Protein AF-A0A835D3B9-F1 (afdb_monomer_lite)

Sequence (111 aa):
MASAVGPKRAWSRAMLFKLRRGAKHRALARKIRAGAKRKREVSNKEGFELKRANDLRRTVPGGEAMDFCSLLEETAHYIKCLTNQVYSFNPQVTDEMERLLLESSSKGMEN

Foldseek 3Di:
DDDDPDVVNVVVVVVVVVVVVVVVVVVVVVVVVVVVVVVVVVVVVVVVVVVVLVVLLVVQVNSVPDDSVVSVVSVVVVVVVVLVVCCVVPVPVVVVVVVVVVVVVVVVPPD

pLDDT: mean 79.59, std 14.31, range [42.03, 97.62]

Radius of gyration: 31.77 Å; chains: 1; bounding box: 72×28×81 Å

Secondary structure (DSSP, 8-state):
------HHHHHHHHHHHHHHHHHHHHHHHHHHHHHHHHHHHHHHHHHHHHHHHHHHHHHSTTGGG--HHHHHHHHHHHHHHHHHHHHHH-HHHHHHHHHHHHHHHHGGG--

Organism: Tetracentron sinense (NCBI:txid13715)

InterPro domains:
  IPR044660 Transcription factor IBH1-like [PTHR33124] (1-87)

Structure (mmCIF, N/CA/C/O backbone):
data_AF-A0A835D3B9-F1
#
_entry.id   AF-A0A835D3B9-F1
#
loop_
_atom_site.group_PDB
_atom_site.id
_atom_site.type_symbol
_atom_site.label_atom_id
_atom_site.label_alt_id
_atom_site.label_comp_id
_atom_site.label_asym_id
_atom_site.label_entity_id
_atom_site.label_seq_id
_atom_site.pdbx_PDB_ins_code
_atom_site.Cartn_x
_atom_site.Cartn_y
_atom_site.Cartn_z
_atom_site.occupancy
_atom_site.B_iso_or_equiv
_atom_site.auth_seq_id
_atom_site.auth_comp_id
_atom_site.auth_asym_id
_atom_site.auth_atom_id
_atom_site.pdbx_PDB_model_num
ATOM 1 N N . MET A 1 1 ? 45.543 17.806 -49.441 1.00 42.03 1 MET A N 1
ATOM 2 C CA . MET A 1 1 ? 46.271 17.846 -48.151 1.00 42.03 1 MET A CA 1
ATOM 3 C C . MET A 1 1 ? 46.216 16.461 -47.518 1.00 42.03 1 MET A C 1
ATOM 5 O O . MET A 1 1 ? 45.256 16.136 -46.835 1.00 42.03 1 MET A O 1
ATOM 9 N N . ALA A 1 2 ? 47.184 15.603 -47.838 1.00 55.97 2 ALA A N 1
ATOM 10 C CA . ALA A 1 2 ? 47.211 14.214 -47.387 1.00 55.97 2 ALA A CA 1
ATOM 11 C C . ALA A 1 2 ? 48.664 13.722 -47.356 1.00 55.97 2 ALA A C 1
ATOM 13 O O . ALA A 1 2 ? 4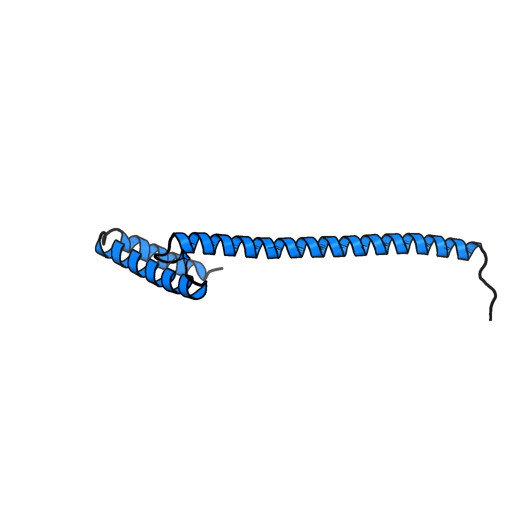9.195 13.318 -48.379 1.00 55.97 2 ALA A O 1
ATOM 14 N N . SER A 1 3 ? 49.319 13.809 -46.199 1.00 58.53 3 SER A N 1
ATOM 15 C CA . SER A 1 3 ? 50.506 13.013 -45.855 1.00 58.53 3 SER A CA 1
ATOM 16 C C . SER A 1 3 ? 50.873 13.288 -44.397 1.00 58.53 3 SER A C 1
ATOM 18 O O . SER A 1 3 ? 51.358 14.369 -44.086 1.00 58.53 3 SER A O 1
ATOM 20 N N . ALA A 1 4 ? 50.545 12.346 -43.503 1.00 49.62 4 ALA A N 1
ATOM 21 C CA . ALA A 1 4 ? 51.220 12.096 -42.216 1.00 49.62 4 ALA A CA 1
ATOM 22 C C . ALA A 1 4 ? 50.466 11.023 -41.396 1.00 49.62 4 ALA A C 1
ATOM 24 O O . ALA A 1 4 ? 50.166 11.210 -40.214 1.00 49.62 4 ALA A O 1
ATOM 25 N N . VAL A 1 5 ? 50.137 9.872 -41.993 1.00 53.19 5 VAL A N 1
ATOM 26 C CA . VAL A 1 5 ? 49.685 8.700 -41.222 1.00 53.19 5 VAL A CA 1
ATOM 27 C C . VAL A 1 5 ? 50.766 7.635 -41.306 1.00 53.19 5 VAL A C 1
ATOM 29 O O . VAL A 1 5 ? 50.636 6.635 -41.997 1.00 53.19 5 VAL A O 1
ATOM 32 N N . GLY A 1 6 ? 51.880 7.874 -40.613 1.00 58.97 6 GLY A N 1
ATOM 33 C CA . GLY A 1 6 ? 52.889 6.835 -40.439 1.00 58.97 6 GLY A CA 1
ATOM 34 C C . GLY A 1 6 ? 52.289 5.635 -39.683 1.00 58.97 6 GLY A C 1
ATOM 35 O O . GLY A 1 6 ? 51.506 5.846 -38.746 1.00 58.97 6 GLY A O 1
ATOM 36 N N . PRO A 1 7 ? 52.663 4.386 -40.019 1.00 60.75 7 PRO A N 1
ATOM 37 C CA . PRO A 1 7 ? 52.113 3.163 -39.413 1.00 60.75 7 PRO A CA 1
ATOM 38 C C . PRO A 1 7 ? 52.181 3.169 -37.876 1.00 60.75 7 PRO A C 1
ATOM 40 O O . PRO A 1 7 ? 51.262 2.709 -37.198 1.00 60.75 7 PRO A O 1
ATOM 43 N N . LYS A 1 8 ? 53.201 3.826 -37.313 1.00 62.81 8 LYS A N 1
ATOM 44 C CA . LYS A 1 8 ? 53.400 4.024 -35.868 1.00 62.81 8 LYS A CA 1
ATOM 45 C C . LYS A 1 8 ? 52.241 4.773 -35.180 1.00 62.81 8 LYS A C 1
ATOM 47 O O . LYS A 1 8 ? 51.897 4.463 -34.043 1.00 62.81 8 LYS A O 1
ATOM 52 N N . ARG A 1 9 ? 51.597 5.731 -35.867 1.00 67.06 9 ARG A N 1
ATOM 53 C CA . ARG A 1 9 ? 50.420 6.473 -35.361 1.00 67.06 9 ARG A CA 1
ATOM 54 C C . ARG A 1 9 ? 49.096 5.754 -35.642 1.00 67.06 9 ARG A C 1
ATOM 56 O O . ARG A 1 9 ? 48.130 5.953 -34.909 1.00 67.06 9 ARG A O 1
ATOM 63 N N . ALA A 1 10 ? 49.031 4.913 -36.673 1.00 76.56 10 ALA A N 1
ATOM 64 C CA . ALA A 1 10 ? 47.846 4.099 -36.950 1.00 76.56 10 ALA A CA 1
ATOM 65 C C . ALA A 1 10 ? 47.645 3.023 -35.868 1.00 76.56 10 ALA A C 1
ATOM 67 O O . ALA A 1 10 ? 46.539 2.854 -35.356 1.00 76.56 10 ALA A O 1
ATOM 68 N N . TRP A 1 11 ? 48.730 2.370 -35.446 1.00 77.31 11 TRP A N 1
ATOM 69 C CA . TRP A 1 11 ? 48.712 1.359 -34.385 1.00 77.31 11 TRP A CA 1
ATOM 70 C C . TRP A 1 11 ? 48.396 1.951 -33.010 1.00 77.31 11 TRP A C 1
ATOM 72 O O . TRP A 1 11 ? 47.577 1.395 -32.276 1.00 77.31 11 TRP A O 1
ATOM 82 N N . SER A 1 12 ? 48.962 3.118 -32.677 1.00 83.75 12 SER A N 1
ATOM 83 C CA . SER A 1 12 ? 48.638 3.805 -31.420 1.00 83.75 12 SER A CA 1
ATOM 84 C C . SER A 1 12 ? 47.162 4.207 -31.361 1.00 83.75 12 SER A C 1
ATOM 86 O O . SER A 1 12 ? 46.490 3.975 -30.355 1.00 83.75 12 SER A O 1
ATOM 88 N N . ARG A 1 13 ? 46.606 4.718 -32.468 1.00 81.56 13 ARG A N 1
ATOM 89 C CA . ARG A 1 13 ? 45.172 5.014 -32.574 1.00 81.56 13 ARG A CA 1
ATOM 90 C C . ARG A 1 13 ? 44.334 3.745 -32.461 1.00 81.56 13 ARG A C 1
ATOM 92 O O . ARG A 1 13 ? 43.363 3.755 -31.712 1.00 81.56 13 ARG A O 1
ATOM 99 N N . ALA A 1 14 ? 44.707 2.655 -33.131 1.00 84.00 14 ALA A N 1
ATOM 100 C CA . ALA A 1 14 ? 43.996 1.378 -33.044 1.00 84.00 14 ALA A CA 1
ATOM 101 C C . ALA A 1 14 ? 43.963 0.823 -31.608 1.00 84.00 14 ALA A C 1
ATOM 103 O O . ALA A 1 14 ? 42.912 0.379 -31.138 1.00 84.00 14 ALA A O 1
ATOM 104 N N . MET A 1 15 ? 45.075 0.919 -30.877 1.00 85.38 15 MET A N 1
ATOM 105 C CA . MET A 1 15 ? 45.153 0.506 -29.475 1.00 85.38 15 MET A CA 1
ATOM 106 C C . MET A 1 15 ? 44.267 1.377 -28.571 1.00 85.38 15 MET A C 1
ATOM 108 O O . MET A 1 15 ? 43.476 0.858 -27.780 1.00 85.38 15 MET A O 1
ATOM 112 N N . LEU A 1 16 ? 44.298 2.702 -28.752 1.00 86.50 16 LEU A N 1
ATOM 113 C CA . LEU A 1 16 ? 43.398 3.625 -28.050 1.00 86.50 16 LEU A CA 1
ATOM 114 C C . LEU A 1 16 ? 41.924 3.361 -28.386 1.00 86.50 16 LEU A C 1
ATOM 116 O O . LEU A 1 16 ? 41.067 3.431 -27.504 1.00 86.50 16 LEU A O 1
ATOM 120 N N . PHE A 1 17 ? 41.606 3.021 -29.636 1.00 83.31 17 PHE A N 1
ATOM 121 C CA . PHE A 1 17 ? 40.255 2.632 -30.035 1.00 83.31 17 PHE A CA 1
ATOM 122 C C . PHE A 1 17 ? 39.796 1.354 -29.326 1.00 83.31 17 PHE A C 1
ATOM 124 O O . PHE A 1 17 ? 38.655 1.318 -28.865 1.00 83.31 17 PHE A O 1
ATOM 131 N N . LYS A 1 18 ? 40.658 0.340 -29.168 1.00 87.69 18 LYS A N 1
ATOM 132 C CA . LYS A 1 18 ? 40.341 -0.878 -28.397 1.00 87.69 18 LYS A CA 1
ATOM 133 C C . LYS A 1 18 ? 40.055 -0.561 -26.925 1.00 87.69 18 LYS A C 1
ATOM 135 O O . LYS A 1 18 ? 39.022 -0.979 -26.402 1.00 87.69 18 LYS A O 1
ATOM 140 N N . LEU A 1 19 ? 40.898 0.253 -26.287 1.00 87.56 19 LEU A N 1
ATOM 141 C CA . LEU A 1 19 ? 40.704 0.681 -24.894 1.00 87.56 19 LEU A CA 1
ATOM 142 C C . LEU A 1 19 ? 39.405 1.482 -24.713 1.00 87.56 19 LEU A C 1
ATOM 144 O O . LEU A 1 19 ? 38.620 1.212 -23.800 1.00 87.56 19 LEU A O 1
ATOM 148 N N . ARG A 1 20 ? 39.125 2.421 -25.626 1.00 89.31 20 ARG A N 1
ATOM 149 C CA . ARG A 1 20 ? 37.887 3.216 -25.626 1.00 89.31 20 ARG A CA 1
ATOM 150 C C . ARG A 1 20 ? 36.648 2.348 -25.853 1.00 89.31 20 ARG A C 1
ATOM 152 O O . ARG A 1 20 ? 35.636 2.575 -25.195 1.00 89.31 20 ARG A O 1
ATOM 159 N N . ARG A 1 21 ? 36.708 1.343 -26.736 1.00 85.00 21 ARG A N 1
ATOM 16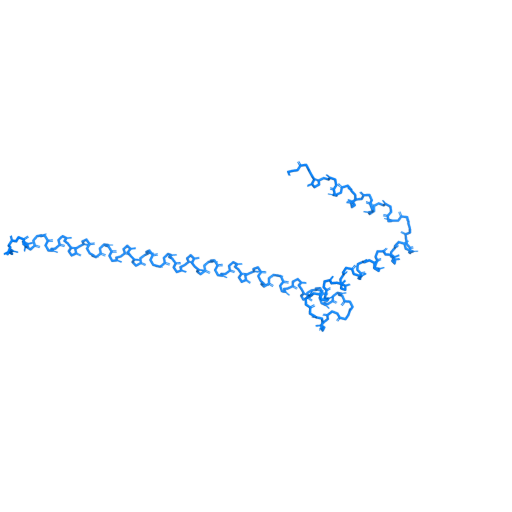0 C CA . ARG A 1 21 ? 35.606 0.385 -26.954 1.00 85.00 21 ARG A CA 1
ATOM 161 C C . ARG A 1 21 ? 35.319 -0.433 -25.693 1.00 85.00 21 ARG A C 1
ATOM 163 O O . ARG A 1 21 ? 34.163 -0.512 -25.286 1.00 85.00 21 ARG A O 1
ATOM 170 N N . GLY A 1 22 ? 36.353 -0.941 -25.019 1.00 86.12 22 GLY A N 1
ATOM 171 C CA . GLY A 1 22 ? 36.200 -1.658 -23.747 1.00 86.12 22 GLY A CA 1
ATOM 172 C C . GLY A 1 22 ? 35.610 -0.786 -22.632 1.00 86.12 22 GLY A C 1
ATOM 173 O O . GLY A 1 22 ? 34.707 -1.211 -21.912 1.00 86.12 22 GLY A O 1
ATOM 174 N N . ALA A 1 23 ? 36.054 0.469 -22.521 1.00 86.44 23 ALA A N 1
ATOM 175 C CA . ALA A 1 23 ? 35.503 1.422 -21.558 1.00 86.44 23 ALA A CA 1
ATOM 176 C C . ALA A 1 23 ? 34.023 1.747 -21.830 1.00 86.44 23 ALA A C 1
ATOM 178 O O . ALA A 1 23 ? 33.219 1.744 -20.897 1.00 86.44 23 ALA A O 1
ATOM 179 N N . LYS A 1 24 ? 33.646 1.957 -23.100 1.00 86.81 24 LYS A N 1
ATOM 180 C CA . LYS A 1 24 ? 32.249 2.174 -23.509 1.00 86.81 24 LYS A CA 1
ATOM 181 C C . LYS A 1 24 ? 31.375 0.960 -23.197 1.00 86.81 24 LYS A C 1
ATOM 183 O O . LYS A 1 24 ? 30.315 1.125 -22.601 1.00 86.81 24 LYS A O 1
ATOM 188 N N . HIS A 1 25 ? 31.841 -0.248 -23.511 1.00 87.44 25 HIS A N 1
ATOM 189 C CA . HIS A 1 25 ? 31.106 -1.480 -23.220 1.00 87.44 25 HIS A CA 1
ATOM 190 C C . HIS A 1 25 ? 30.864 -1.659 -21.712 1.00 87.44 25 HIS A C 1
ATOM 192 O O . HIS A 1 25 ? 29.743 -1.915 -21.277 1.00 87.44 25 HIS A O 1
ATOM 198 N N . ARG A 1 26 ? 31.889 -1.413 -20.882 1.00 86.75 26 ARG A N 1
ATOM 199 C CA . ARG A 1 26 ? 31.749 -1.430 -19.415 1.00 86.75 26 ARG A CA 1
ATOM 200 C C . ARG A 1 26 ? 30.811 -0.340 -18.893 1.00 86.75 26 ARG A C 1
ATOM 202 O O . ARG A 1 26 ? 30.073 -0.575 -17.940 1.00 86.75 26 ARG A O 1
ATOM 209 N N . ALA A 1 27 ? 30.830 0.855 -19.480 1.00 87.06 27 ALA A N 1
ATOM 210 C CA . ALA A 1 27 ? 29.920 1.933 -19.100 1.00 87.06 27 ALA A CA 1
ATOM 211 C C . ALA A 1 27 ? 28.455 1.584 -19.413 1.00 87.06 27 ALA A C 1
ATOM 213 O O . ALA A 1 27 ? 27.593 1.781 -18.559 1.00 87.06 27 ALA A O 1
ATOM 214 N N . LEU A 1 28 ? 28.185 1.005 -20.586 1.00 87.44 28 LEU A N 1
ATOM 215 C CA . LEU A 1 28 ? 26.851 0.529 -20.964 1.00 87.44 28 LEU A CA 1
ATOM 216 C C . LEU A 1 28 ? 26.375 -0.602 -20.043 1.00 87.44 28 LEU A C 1
ATOM 218 O O . LEU A 1 28 ? 25.274 -0.523 -19.503 1.00 87.44 28 LEU A O 1
ATOM 222 N N . ALA A 1 29 ? 27.229 -1.589 -19.760 1.00 87.75 29 ALA A N 1
ATOM 223 C CA . ALA A 1 29 ? 26.906 -2.671 -18.830 1.00 87.75 29 ALA A CA 1
ATOM 224 C C . ALA A 1 29 ? 26.571 -2.154 -17.417 1.00 87.75 29 ALA A C 1
ATOM 226 O O . ALA A 1 29 ? 25.626 -2.630 -16.787 1.00 87.75 29 ALA A O 1
ATOM 227 N N . ARG A 1 30 ? 27.301 -1.143 -16.918 1.00 85.50 30 ARG A N 1
ATOM 228 C CA . ARG A 1 30 ? 26.991 -0.492 -15.632 1.00 85.50 30 ARG A CA 1
ATOM 229 C C . ARG A 1 30 ? 25.644 0.231 -15.657 1.00 85.50 30 ARG A C 1
ATOM 231 O O . ARG A 1 30 ? 24.893 0.097 -14.696 1.00 85.50 30 ARG A O 1
ATOM 238 N N . LYS A 1 31 ? 25.314 0.941 -16.742 1.00 85.12 31 LYS A N 1
ATOM 239 C CA . LYS A 1 31 ? 24.010 1.610 -16.899 1.00 85.12 31 LYS A CA 1
ATOM 240 C C . LYS A 1 31 ? 22.852 0.612 -16.897 1.00 85.12 31 LYS A C 1
ATOM 242 O O . LYS A 1 31 ? 21.887 0.824 -16.171 1.00 85.12 31 LYS A O 1
ATOM 247 N N . ILE A 1 32 ? 22.977 -0.496 -17.630 1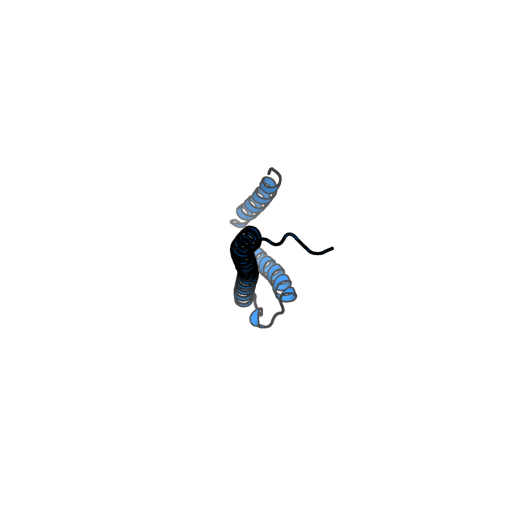.00 83.38 32 ILE A N 1
ATOM 248 C CA . ILE A 1 32 ? 21.957 -1.557 -17.665 1.00 83.38 32 ILE A CA 1
ATOM 249 C C . ILE A 1 32 ? 21.760 -2.158 -16.267 1.00 83.38 32 ILE A C 1
ATOM 251 O O . ILE A 1 32 ? 20.632 -2.266 -15.793 1.00 83.38 32 ILE A O 1
ATOM 255 N N . ARG A 1 33 ? 22.851 -2.485 -15.558 1.00 79.81 33 ARG A N 1
ATOM 256 C CA . ARG A 1 33 ? 22.783 -3.015 -14.184 1.00 79.81 33 ARG A CA 1
ATOM 257 C C . ARG A 1 33 ? 22.163 -2.019 -13.201 1.00 79.81 33 ARG A C 1
ATOM 259 O O . ARG A 1 33 ? 21.367 -2.423 -12.362 1.00 79.81 33 ARG A O 1
ATOM 266 N N . ALA A 1 34 ? 22.506 -0.734 -13.298 1.00 77.81 34 ALA A N 1
ATOM 267 C CA . ALA A 1 34 ? 21.923 0.309 -12.455 1.00 77.81 34 ALA A CA 1
ATOM 268 C C . ALA A 1 34 ? 20.419 0.492 -12.728 1.00 77.81 34 ALA A C 1
ATOM 270 O O . ALA A 1 34 ? 19.639 0.585 -11.783 1.00 77.81 34 ALA A O 1
ATOM 271 N N . GLY A 1 35 ? 20.001 0.468 -13.998 1.00 74.31 35 GLY A N 1
ATOM 272 C CA . GLY A 1 35 ? 18.586 0.489 -14.378 1.00 74.31 35 GLY A CA 1
ATOM 273 C C . GLY A 1 35 ? 17.822 -0.733 -13.862 1.00 74.31 35 GLY A C 1
ATOM 274 O O . GLY A 1 35 ? 16.742 -0.592 -13.296 1.00 74.31 35 GLY A O 1
ATOM 275 N N . ALA A 1 36 ? 18.417 -1.925 -13.961 1.00 72.44 36 ALA A N 1
ATOM 276 C CA . ALA A 1 36 ? 17.830 -3.154 -13.431 1.00 72.44 36 ALA A CA 1
ATOM 277 C C . ALA A 1 36 ? 17.679 -3.131 -11.899 1.00 72.44 36 ALA A C 1
ATOM 279 O O . ALA A 1 36 ? 16.667 -3.601 -11.384 1.00 72.44 36 ALA A O 1
ATOM 280 N N . LYS A 1 37 ? 18.648 -2.560 -11.167 1.00 68.31 37 LYS A N 1
ATOM 281 C CA . LYS A 1 37 ? 18.544 -2.371 -9.709 1.00 68.31 37 LYS A CA 1
ATOM 282 C C . LYS A 1 37 ? 17.380 -1.449 -9.338 1.00 68.31 37 LYS A C 1
ATOM 284 O O . LYS A 1 37 ? 16.568 -1.830 -8.504 1.00 68.31 37 LYS A O 1
ATOM 289 N N . ARG A 1 38 ? 17.257 -0.296 -10.006 1.00 64.75 38 ARG A N 1
ATOM 290 C CA . ARG A 1 38 ? 16.153 0.653 -9.773 1.00 64.75 38 ARG A CA 1
ATOM 291 C C . ARG A 1 38 ? 14.786 0.032 -10.065 1.00 64.75 38 ARG A C 1
ATOM 293 O O . ARG A 1 38 ? 13.863 0.204 -9.283 1.00 64.75 38 ARG A O 1
ATOM 300 N N . LYS A 1 39 ? 14.668 -0.743 -11.150 1.00 68.62 39 LYS A N 1
ATOM 301 C CA . LYS A 1 39 ? 13.420 -1.443 -11.491 1.00 68.62 39 LYS A CA 1
ATOM 302 C C . LYS A 1 39 ? 13.002 -2.450 -10.412 1.00 68.62 39 LYS A C 1
ATOM 304 O O . LYS A 1 39 ? 11.826 -2.515 -10.079 1.00 68.62 39 LYS A O 1
ATOM 309 N N . ARG A 1 40 ? 13.956 -3.207 -9.852 1.00 60.75 40 ARG A N 1
ATOM 310 C CA . ARG A 1 40 ? 13.675 -4.172 -8.771 1.00 60.75 40 ARG A CA 1
ATOM 311 C C . ARG A 1 40 ? 13.188 -3.497 -7.493 1.00 60.75 40 ARG A C 1
ATOM 313 O O . ARG A 1 40 ? 12.320 -4.036 -6.822 1.00 60.75 40 ARG A O 1
ATOM 320 N N . GLU A 1 41 ? 13.744 -2.340 -7.155 1.00 60.72 41 GLU A N 1
ATOM 321 C CA . GLU A 1 41 ? 13.362 -1.611 -5.945 1.00 60.72 41 GLU A CA 1
ATOM 322 C C . GLU A 1 41 ? 11.920 -1.089 -6.017 1.00 60.72 41 GLU A C 1
ATOM 324 O O . GLU A 1 41 ? 11.169 -1.242 -5.057 1.00 60.72 41 GLU A O 1
ATOM 329 N N . VAL A 1 42 ? 11.504 -0.563 -7.175 1.00 65.44 42 VAL A N 1
ATOM 330 C CA . VAL A 1 42 ? 10.114 -0.132 -7.407 1.00 65.44 42 VAL A CA 1
ATOM 331 C C . VAL A 1 42 ? 9.154 -1.321 -7.341 1.00 65.44 42 VAL A C 1
ATOM 333 O O . VAL A 1 42 ? 8.185 -1.270 -6.589 1.00 65.44 42 VAL A O 1
ATOM 336 N N . SER A 1 43 ? 9.471 -2.433 -8.017 1.00 65.31 43 SER A N 1
ATOM 337 C CA . SER A 1 43 ? 8.614 -3.628 -7.972 1.00 65.31 43 SER A CA 1
ATOM 338 C C . SER A 1 43 ? 8.480 -4.220 -6.568 1.00 65.31 43 SER A C 1
ATOM 340 O O . SER A 1 43 ? 7.456 -4.808 -6.239 1.00 65.31 43 SER A O 1
ATOM 342 N N . ASN A 1 44 ? 9.511 -4.080 -5.727 1.00 66.44 44 ASN A N 1
ATOM 343 C CA . ASN A 1 44 ? 9.468 -4.606 -4.365 1.00 66.44 44 ASN A CA 1
ATOM 344 C C . ASN A 1 44 ? 8.549 -3.763 -3.464 1.00 66.44 44 ASN A C 1
ATOM 346 O O . ASN A 1 44 ? 7.871 -4.311 -2.601 1.00 66.44 44 ASN A O 1
ATOM 350 N N . LYS A 1 45 ? 8.490 -2.441 -3.691 1.00 68.88 45 LYS A N 1
ATOM 351 C CA . LYS A 1 45 ? 7.547 -1.546 -3.002 1.00 68.88 45 LYS A CA 1
ATOM 352 C C . LYS A 1 45 ? 6.105 -1.829 -3.419 1.00 68.88 45 LYS A C 1
ATOM 354 O O . LYS A 1 45 ? 5.259 -2.009 -2.554 1.00 68.88 45 LYS A O 1
ATOM 359 N N . GLU A 1 46 ? 5.849 -1.954 -4.720 1.00 72.25 46 GLU A N 1
ATOM 360 C CA . GLU A 1 46 ? 4.518 -2.302 -5.240 1.00 72.25 46 GLU A CA 1
ATOM 361 C C . GLU A 1 46 ? 4.035 -3.656 -4.704 1.00 72.25 46 GLU A C 1
ATOM 363 O O . GLU A 1 46 ? 2.911 -3.762 -4.222 1.00 72.25 46 GLU A O 1
ATOM 368 N N . GLY A 1 47 ? 4.896 -4.680 -4.702 1.00 76.62 47 GLY A N 1
ATOM 369 C CA . GLY A 1 47 ? 4.545 -5.997 -4.163 1.00 76.62 47 GLY A CA 1
ATOM 370 C C . GLY A 1 47 ? 4.238 -5.982 -2.661 1.00 76.62 47 GLY A C 1
ATOM 371 O O . GLY A 1 47 ? 3.363 -6.715 -2.202 1.00 76.62 47 GLY A O 1
ATOM 372 N N . PHE A 1 48 ? 4.927 -5.137 -1.892 1.00 79.06 48 PHE A N 1
ATOM 373 C CA . PHE A 1 48 ? 4.697 -4.995 -0.456 1.00 79.06 48 PHE A CA 1
ATOM 374 C C . PHE A 1 48 ? 3.375 -4.284 -0.136 1.00 79.06 48 PHE A C 1
ATOM 376 O O . PHE A 1 48 ? 2.612 -4.769 0.700 1.00 79.06 48 PHE A O 1
ATOM 383 N N . GLU A 1 49 ? 3.068 -3.190 -0.835 1.00 83.12 49 GLU A N 1
ATOM 384 C CA . GLU A 1 49 ? 1.791 -2.475 -0.698 1.00 83.12 49 GLU A CA 1
ATOM 385 C C . GLU A 1 49 ? 0.609 -3.362 -1.110 1.00 83.12 49 GLU A C 1
ATOM 387 O O . GLU A 1 49 ? -0.403 -3.431 -0.414 1.00 83.12 49 GLU A O 1
ATOM 392 N N . LEU A 1 50 ? 0.764 -4.140 -2.183 1.00 84.56 50 LEU A N 1
ATOM 393 C CA . LEU A 1 50 ? -0.267 -5.064 -2.653 1.00 84.56 50 LEU A CA 1
ATOM 394 C C . LEU A 1 50 ? -0.493 -6.225 -1.673 1.00 84.56 50 LEU A C 1
ATOM 396 O O . LEU A 1 50 ? -1.618 -6.699 -1.511 1.00 84.56 50 LEU A O 1
ATOM 400 N N . LYS A 1 51 ? 0.560 -6.668 -0.975 1.00 90.06 51 LYS A N 1
ATOM 401 C CA . LYS A 1 51 ? 0.437 -7.648 0.110 1.00 90.06 51 LYS A CA 1
ATOM 402 C C . LYS A 1 51 ? -0.339 -7.069 1.296 1.00 90.06 51 LYS A C 1
ATOM 404 O O . LYS A 1 51 ? -1.295 -7.698 1.733 1.00 90.06 51 LYS A O 1
ATOM 409 N N . ARG A 1 52 ? 0.007 -5.861 1.755 1.00 91.44 52 ARG A N 1
ATOM 410 C CA . ARG A 1 52 ? -0.726 -5.166 2.831 1.00 91.44 52 ARG A CA 1
ATOM 411 C C . ARG A 1 52 ? -2.195 -4.949 2.483 1.00 91.44 52 ARG A C 1
ATOM 413 O O . ARG A 1 52 ? -3.059 -5.189 3.317 1.00 91.44 52 ARG A O 1
ATOM 420 N N . ALA A 1 53 ? -2.478 -4.542 1.248 1.00 91.94 53 ALA A N 1
ATOM 421 C CA . ALA A 1 53 ? -3.844 -4.382 0.768 1.00 91.94 53 ALA A CA 1
ATOM 422 C C . ALA A 1 53 ? -4.620 -5.708 0.815 1.00 91.94 53 ALA A C 1
ATOM 424 O O . ALA A 1 53 ? -5.771 -5.727 1.231 1.00 91.94 53 ALA A O 1
ATOM 425 N N . ASN A 1 54 ? -3.996 -6.828 0.433 1.00 93.00 54 ASN A N 1
ATOM 426 C CA . ASN A 1 54 ? -4.626 -8.149 0.529 1.00 93.00 54 ASN A CA 1
ATOM 427 C C . ASN A 1 54 ? -4.861 -8.599 1.973 1.00 93.00 54 ASN A C 1
ATOM 429 O O . ASN A 1 54 ? -5.907 -9.176 2.261 1.00 93.00 54 ASN A O 1
ATOM 433 N N . ASP A 1 55 ? -3.918 -8.328 2.875 1.00 95.06 55 ASP A N 1
ATOM 434 C CA . ASP A 1 55 ? -4.107 -8.600 4.301 1.00 95.06 55 ASP A CA 1
ATOM 435 C C . ASP A 1 55 ? -5.308 -7.800 4.837 1.00 95.06 55 ASP A C 1
ATOM 437 O O . ASP A 1 55 ? -6.141 -8.347 5.555 1.00 95.06 55 ASP A O 1
ATOM 441 N N . LEU A 1 56 ? -5.466 -6.547 4.396 1.00 95.19 56 LEU A N 1
ATOM 442 C CA . LEU A 1 56 ? -6.590 -5.689 4.767 1.00 95.19 56 LEU A CA 1
ATOM 443 C C . LEU A 1 56 ? -7.939 -6.184 4.216 1.00 95.19 56 LEU A C 1
ATOM 445 O O . LEU A 1 56 ? -8.933 -6.195 4.934 1.00 95.19 56 LEU A O 1
ATOM 449 N N . ARG A 1 57 ? -7.982 -6.683 2.975 1.00 96.38 57 ARG A N 1
ATOM 450 C CA . ARG A 1 57 ? -9.202 -7.284 2.394 1.00 96.38 57 ARG A CA 1
ATOM 451 C C . ARG A 1 57 ? -9.733 -8.469 3.197 1.00 96.38 57 ARG A C 1
ATOM 453 O O . ARG A 1 57 ? -10.930 -8.726 3.173 1.00 96.38 57 ARG A O 1
ATOM 460 N N . ARG A 1 58 ? -8.840 -9.203 3.868 1.00 96.69 58 ARG A N 1
ATOM 461 C CA . ARG A 1 58 ? -9.186 -10.369 4.694 1.00 96.69 58 ARG A CA 1
ATOM 462 C C . ARG A 1 58 ? -9.670 -9.991 6.089 1.00 96.69 58 ARG A C 1
ATOM 464 O O . ARG A 1 58 ? -10.368 -10.785 6.710 1.00 96.69 58 ARG A O 1
ATOM 471 N N . THR A 1 59 ? -9.265 -8.833 6.604 1.00 96.06 59 THR A N 1
ATOM 472 C CA . THR A 1 59 ? -9.627 -8.384 7.956 1.00 96.06 59 THR A CA 1
ATOM 473 C C . THR A 1 59 ? -10.861 -7.493 7.969 1.00 96.06 59 THR A C 1
ATOM 475 O O . THR A 1 59 ? -11.617 -7.528 8.938 1.00 96.06 59 THR A O 1
ATOM 478 N N . VAL A 1 60 ? -11.070 -6.701 6.915 1.00 96.38 60 VAL A N 1
ATOM 479 C CA . VAL A 1 60 ? -12.217 -5.800 6.789 1.00 96.38 60 VAL A CA 1
ATOM 480 C C . VAL A 1 60 ? -13.451 -6.593 6.345 1.00 96.38 60 VAL A C 1
ATOM 482 O O . VAL A 1 60 ? -13.378 -7.326 5.352 1.00 96.38 60 VAL A O 1
ATOM 485 N N . PRO A 1 61 ? -14.598 -6.452 7.033 1.00 95.44 61 PRO A N 1
ATOM 486 C CA . PRO A 1 61 ? -15.841 -7.101 6.631 1.00 95.44 61 PRO A CA 1
ATOM 487 C C . PRO A 1 61 ? -16.205 -6.763 5.178 1.00 95.44 61 PRO A C 1
ATOM 489 O O . PRO A 1 61 ? -16.307 -5.598 4.810 1.00 95.44 61 PRO A O 1
ATOM 492 N N . GLY A 1 62 ? -16.385 -7.784 4.335 1.00 94.06 62 GLY A N 1
ATOM 493 C CA . GLY A 1 62 ? -16.716 -7.593 2.914 1.00 94.06 62 GLY A CA 1
ATOM 494 C C . GLY A 1 62 ? -15.560 -7.100 2.028 1.00 94.06 62 GLY A C 1
ATOM 495 O O . GLY A 1 62 ? -15.779 -6.823 0.850 1.00 94.06 62 GLY A O 1
ATOM 496 N N . GLY A 1 63 ? -14.330 -7.028 2.549 1.00 94.44 63 GLY A N 1
ATOM 497 C CA . GLY A 1 63 ? -13.182 -6.444 1.854 1.00 94.44 63 GLY A CA 1
ATOM 498 C C . GLY A 1 63 ? -12.708 -7.192 0.600 1.00 94.44 63 GLY A C 1
ATOM 499 O O . GLY A 1 63 ? -12.096 -6.575 -0.272 1.00 94.44 63 GLY A O 1
ATOM 500 N N . GLU A 1 64 ? -12.995 -8.491 0.447 1.00 94.31 64 GLU A N 1
ATOM 501 C CA . GLU A 1 64 ? -12.504 -9.301 -0.686 1.00 94.31 64 GLU A CA 1
ATOM 502 C C . GLU A 1 64 ? -12.882 -8.717 -2.058 1.00 94.31 64 GLU A C 1
ATOM 504 O O . GLU A 1 64 ? -12.048 -8.692 -2.970 1.00 94.31 64 GLU A O 1
ATOM 509 N N . ALA A 1 65 ? -14.103 -8.189 -2.178 1.00 93.81 65 ALA A N 1
ATOM 510 C CA . ALA A 1 65 ? -14.656 -7.638 -3.415 1.00 93.81 65 ALA A CA 1
ATOM 511 C C . ALA A 1 65 ? -14.431 -6.123 -3.593 1.00 93.81 65 ALA A C 1
ATOM 513 O O . ALA A 1 65 ? -14.775 -5.586 -4.646 1.00 93.81 65 ALA A O 1
ATOM 514 N N . MET A 1 66 ? -13.863 -5.424 -2.603 1.00 93.94 66 MET A N 1
ATOM 515 C CA . MET A 1 66 ? -13.736 -3.962 -2.637 1.00 93.94 66 MET A CA 1
ATOM 516 C C . MET A 1 66 ? -12.599 -3.489 -3.549 1.00 93.94 66 MET A C 1
ATOM 518 O O . MET A 1 66 ? -11.598 -4.184 -3.764 1.00 93.94 66 MET A O 1
ATOM 522 N N . ASP A 1 67 ? -12.733 -2.280 -4.089 1.00 94.75 67 ASP A N 1
ATOM 523 C CA . ASP A 1 67 ? -11.604 -1.560 -4.671 1.00 94.75 67 ASP A CA 1
ATOM 524 C C . ASP A 1 67 ? -10.707 -0.986 -3.553 1.00 94.75 67 ASP A C 1
ATOM 526 O O . ASP A 1 67 ? -10.976 -1.148 -2.364 1.00 94.75 67 ASP A O 1
ATOM 530 N N . PHE A 1 68 ? -9.577 -0.374 -3.908 1.00 92.00 68 PHE A N 1
ATOM 531 C CA . PHE A 1 68 ? -8.635 0.105 -2.892 1.00 92.00 68 PHE A CA 1
ATOM 532 C C . PHE A 1 68 ? -9.185 1.292 -2.084 1.00 92.00 68 PHE A C 1
ATOM 534 O O . PHE A 1 68 ? -8.939 1.373 -0.884 1.00 92.00 68 PHE A O 1
ATOM 541 N N . CYS A 1 69 ? -9.937 2.197 -2.717 1.00 95.12 69 CYS A N 1
ATOM 542 C CA . CYS A 1 69 ? -10.486 3.379 -2.054 1.00 95.12 69 CYS A CA 1
ATOM 543 C C . CYS A 1 69 ? -11.608 3.012 -1.078 1.00 95.12 69 CYS A C 1
ATOM 545 O O . CYS A 1 69 ? -11.523 3.389 0.090 1.00 95.12 69 CYS A O 1
ATOM 547 N N . SER A 1 70 ? -12.594 2.222 -1.513 1.00 95.88 70 SER A N 1
ATOM 548 C CA . SER A 1 70 ? -13.662 1.732 -0.639 1.00 95.88 70 SER A CA 1
ATOM 549 C C . SER A 1 70 ? -13.114 0.847 0.476 1.00 95.88 70 SER A C 1
ATOM 551 O O . SER A 1 70 ? -13.591 0.937 1.601 1.00 95.88 70 SER A O 1
ATOM 553 N N . LEU A 1 71 ? -12.062 0.057 0.219 1.00 96.75 71 LEU A N 1
ATOM 554 C CA . LEU A 1 71 ? -11.407 -0.727 1.269 1.00 96.75 71 LEU A CA 1
ATOM 555 C C . LEU A 1 71 ? -10.831 0.164 2.378 1.00 96.75 71 LEU A C 1
ATOM 557 O O . LEU A 1 71 ? -10.973 -0.163 3.554 1.00 96.75 71 LEU A O 1
ATOM 561 N N . LEU A 1 72 ? -10.179 1.278 2.033 1.00 96.12 72 LEU A N 1
ATOM 562 C CA . LEU A 1 72 ? -9.624 2.205 3.025 1.00 96.12 72 LEU A CA 1
ATOM 563 C C . LEU A 1 72 ? -10.716 2.945 3.805 1.00 96.12 72 LEU A C 1
ATOM 565 O O . LEU A 1 72 ? -10.588 3.115 5.018 1.00 96.12 72 LEU A O 1
ATOM 569 N N . GLU A 1 73 ? -11.785 3.358 3.128 1.00 96.81 73 GLU A N 1
ATOM 570 C CA . GLU A 1 73 ? -12.930 4.018 3.760 1.00 96.81 73 GLU A CA 1
ATOM 571 C C . GLU A 1 73 ? -13.636 3.080 4.749 1.00 96.81 73 GLU A C 1
ATOM 573 O O . GLU A 1 73 ? -13.823 3.435 5.917 1.00 96.81 73 GLU A O 1
ATOM 578 N N . GLU A 1 74 ? -13.911 1.841 4.332 1.00 97.62 74 GLU A N 1
ATOM 579 C CA . GLU A 1 74 ? -14.504 0.829 5.205 1.00 97.62 74 GLU A CA 1
ATOM 580 C C . GLU A 1 74 ? -13.553 0.441 6.342 1.00 97.62 74 GLU A C 1
ATOM 582 O O . GLU A 1 74 ? -13.991 0.223 7.466 1.00 97.62 74 GLU A O 1
ATOM 587 N N . THR A 1 75 ? -12.236 0.424 6.110 1.00 97.31 75 THR A N 1
ATOM 588 C CA . THR A 1 75 ? -11.249 0.198 7.181 1.00 97.31 75 THR A CA 1
ATOM 589 C C .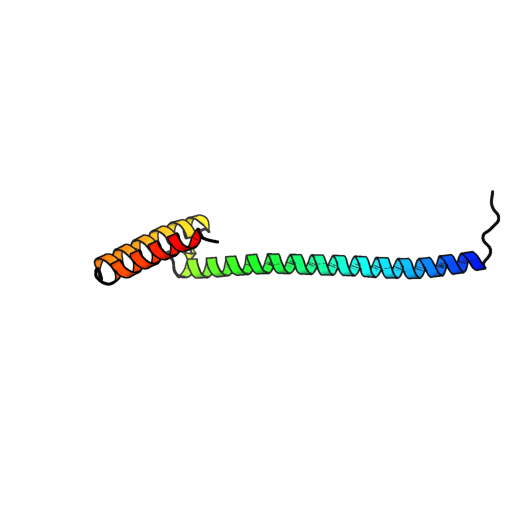 THR A 1 75 ? -11.352 1.263 8.266 1.00 97.31 75 THR A C 1
ATOM 591 O O . THR A 1 75 ? -11.351 0.936 9.453 1.00 97.31 75 THR A O 1
ATOM 594 N N . ALA A 1 76 ? -11.443 2.539 7.883 1.00 96.25 76 ALA A N 1
ATOM 595 C CA . ALA A 1 76 ? -11.572 3.632 8.840 1.00 96.25 76 ALA A CA 1
ATOM 596 C C . ALA A 1 76 ? -12.878 3.513 9.640 1.00 96.25 76 ALA A C 1
ATOM 598 O O . ALA A 1 76 ? -12.881 3.674 10.864 1.00 96.25 76 ALA A O 1
ATOM 599 N N . HIS A 1 77 ? -13.972 3.175 8.956 1.00 97.31 77 HIS A N 1
ATOM 600 C CA . HIS A 1 77 ? -15.259 2.937 9.594 1.00 97.31 77 HIS A CA 1
ATOM 601 C C . HIS A 1 77 ? -15.213 1.732 10.549 1.00 97.31 77 HIS A C 1
ATOM 603 O O . HIS A 1 77 ? -15.634 1.834 11.702 1.00 97.31 77 HIS A O 1
ATOM 609 N N . TYR A 1 78 ? -14.611 0.623 10.123 1.00 97.12 78 TYR A N 1
ATOM 610 C CA . TYR A 1 78 ? -14.493 -0.595 10.913 1.00 97.12 78 TYR A CA 1
ATOM 611 C C . TYR A 1 78 ? -13.651 -0.389 12.176 1.00 97.12 78 TYR A C 1
ATOM 613 O O . TYR A 1 78 ? -14.072 -0.800 13.257 1.00 97.12 78 TYR A O 1
ATOM 621 N N . ILE A 1 79 ? -12.519 0.321 12.082 1.00 95.94 79 ILE A N 1
ATOM 622 C CA . ILE A 1 79 ? -11.716 0.703 13.255 1.00 95.94 79 ILE A CA 1
ATOM 623 C C . ILE A 1 79 ? -12.576 1.490 14.249 1.00 95.94 79 ILE A C 1
ATOM 625 O O . ILE A 1 79 ? -12.590 1.155 15.431 1.00 95.94 79 ILE A O 1
ATOM 629 N N . LYS A 1 80 ? -13.341 2.480 13.775 1.00 94.56 80 LYS A N 1
ATOM 630 C CA . LYS A 1 80 ? -14.233 3.284 14.623 1.00 94.56 80 LYS A CA 1
ATOM 631 C C . LYS A 1 80 ? -15.312 2.436 15.306 1.00 94.56 80 LYS A C 1
ATOM 633 O O . LYS A 1 80 ? -15.624 2.643 16.479 1.00 94.56 80 LYS A O 1
ATOM 638 N N . CYS A 1 81 ? -15.895 1.476 14.594 1.00 95.31 81 CYS A N 1
ATOM 639 C CA . CYS A 1 81 ? -16.858 0.548 15.181 1.00 95.31 81 CYS A CA 1
ATOM 640 C C . CYS A 1 81 ? -16.213 -0.320 16.269 1.00 95.31 81 CYS A C 1
ATOM 642 O O . CYS A 1 81 ? -16.774 -0.438 17.358 1.00 95.31 81 CYS A O 1
ATOM 644 N N . LEU A 1 82 ? -15.024 -0.871 16.010 1.00 93.56 82 LEU A N 1
ATOM 645 C CA . LEU A 1 82 ? -14.289 -1.691 16.974 1.00 93.56 82 LEU A CA 1
ATOM 646 C C . LEU A 1 82 ? -13.910 -0.901 18.230 1.00 93.56 82 LEU A C 1
ATOM 648 O O . LEU A 1 82 ? -14.105 -1.396 19.339 1.00 93.56 82 LEU A O 1
ATOM 652 N N . THR A 1 83 ? -13.424 0.335 18.087 1.00 90.50 83 THR A N 1
ATOM 653 C CA . THR A 1 83 ? -13.083 1.181 19.241 1.00 90.50 83 THR A CA 1
ATOM 654 C C . THR A 1 83 ? -14.306 1.459 20.103 1.00 90.50 83 THR A C 1
ATOM 656 O O . THR A 1 83 ? -14.245 1.309 21.321 1.00 90.50 83 THR A O 1
ATOM 659 N N . ASN A 1 84 ? -15.443 1.781 19.482 1.00 90.19 84 ASN A N 1
ATOM 660 C CA . ASN A 1 84 ? -16.688 2.042 20.204 1.00 90.19 84 ASN A CA 1
ATOM 661 C C . ASN A 1 84 ? -17.225 0.785 20.901 1.00 90.19 84 ASN A C 1
ATOM 663 O O . ASN A 1 84 ? -17.752 0.865 22.013 1.00 90.19 84 ASN A O 1
ATOM 667 N N . GLN A 1 85 ? -17.082 -0.377 20.260 1.00 89.62 85 GLN A N 1
ATOM 668 C CA . GLN A 1 85 ? -17.480 -1.661 20.829 1.00 89.62 85 GLN A CA 1
ATOM 669 C C . GLN A 1 85 ? -16.640 -2.006 22.064 1.00 89.62 85 GLN A C 1
ATOM 671 O O . GLN A 1 85 ? -17.194 -2.381 23.096 1.00 89.62 85 GLN A O 1
ATOM 676 N N . VAL A 1 86 ? -15.317 -1.832 21.986 1.00 90.06 86 VAL A N 1
ATOM 677 C CA . VAL A 1 86 ? -14.412 -2.061 23.121 1.00 90.06 86 VAL A CA 1
ATOM 678 C C . VAL A 1 86 ? -14.680 -1.063 24.247 1.00 90.06 86 VAL A C 1
ATOM 680 O O . VAL A 1 86 ? -14.759 -1.481 25.398 1.00 90.06 86 VAL A O 1
ATOM 683 N N . TYR A 1 87 ? -14.898 0.217 23.931 1.00 85.50 87 TYR A N 1
ATOM 684 C CA . TYR A 1 87 ? -15.236 1.253 24.915 1.00 85.50 87 TYR A CA 1
ATOM 685 C C . TYR A 1 87 ? -16.517 0.924 25.683 1.00 85.50 87 TYR A C 1
ATOM 687 O O . TYR A 1 87 ? -16.567 1.016 26.907 1.00 85.50 87 TYR A O 1
ATOM 695 N N . SER A 1 88 ? -17.538 0.465 24.961 1.00 86.56 88 SER A N 1
ATOM 696 C CA . SER A 1 88 ? -18.829 0.113 25.554 1.00 86.56 88 SER A CA 1
ATOM 697 C C . SER A 1 88 ? -18.755 -1.148 26.425 1.00 86.56 88 SER A C 1
ATOM 699 O O . SER A 1 88 ? -19.543 -1.287 27.356 1.00 86.56 88 SER A O 1
ATOM 701 N N . PHE A 1 89 ? -17.826 -2.068 26.138 1.00 87.31 89 PHE A N 1
ATOM 702 C CA . PHE A 1 89 ? -17.665 -3.322 26.883 1.00 87.31 89 PHE A CA 1
ATOM 703 C C . PHE A 1 89 ? -16.648 -3.226 28.038 1.00 87.31 89 PHE A C 1
ATOM 705 O O . PHE A 1 89 ? -16.812 -3.916 29.03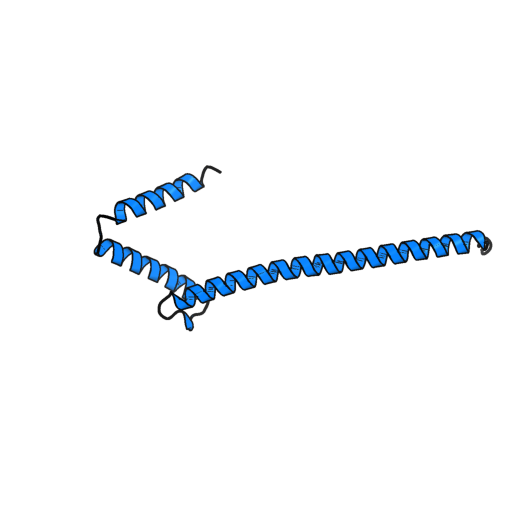9 1.00 87.31 89 PHE A O 1
ATOM 712 N N . ASN A 1 90 ? -15.623 -2.370 27.932 1.00 81.00 90 ASN A N 1
ATOM 713 C CA . ASN A 1 90 ? -14.539 -2.224 28.914 1.00 81.00 90 ASN A CA 1
ATOM 714 C C . ASN A 1 90 ? -14.125 -0.748 29.117 1.00 81.00 90 ASN A C 1
ATOM 716 O O . ASN A 1 90 ? -13.026 -0.354 28.718 1.00 81.00 90 ASN A O 1
ATOM 720 N N . PRO A 1 91 ? -14.946 0.067 29.800 1.00 68.19 91 PRO A N 1
ATOM 721 C CA . PRO A 1 91 ? -14.688 1.502 29.966 1.00 68.19 91 PRO A CA 1
ATOM 722 C C . PRO A 1 91 ? -13.445 1.831 30.816 1.00 68.19 91 PRO A C 1
ATOM 724 O O . PRO A 1 91 ? -12.929 2.937 30.743 1.00 68.19 91 PRO A O 1
ATOM 727 N N . GLN A 1 92 ? -12.934 0.886 31.615 1.00 66.44 92 GLN A N 1
ATOM 728 C CA . GLN A 1 92 ? -11.762 1.101 32.483 1.00 66.44 92 GLN A CA 1
ATOM 729 C C . GLN A 1 92 ? -10.415 0.945 31.749 1.00 66.44 92 GLN A C 1
ATOM 731 O O . GLN A 1 92 ? -9.394 1.409 32.242 1.00 66.44 92 GLN A O 1
ATOM 736 N N . VAL A 1 93 ? -10.397 0.286 30.583 1.00 66.56 93 VAL A N 1
ATOM 737 C CA . VAL A 1 93 ? -9.171 -0.004 29.807 1.00 66.56 93 VAL A CA 1
ATOM 738 C C . VAL A 1 93 ? -8.886 1.091 28.765 1.00 66.56 93 VAL A C 1
ATOM 740 O O . VAL A 1 93 ? -7.767 1.230 28.276 1.00 66.56 93 VAL A O 1
ATOM 743 N N . THR A 1 94 ? -9.888 1.899 28.413 1.00 60.16 94 THR A N 1
ATOM 744 C CA . THR A 1 94 ? -9.812 2.856 27.300 1.00 60.16 94 THR A CA 1
ATOM 745 C C . THR A 1 94 ? -9.170 4.196 27.650 1.00 60.16 94 THR A C 1
ATOM 747 O O . THR A 1 94 ? -8.543 4.794 26.776 1.00 60.16 94 THR A O 1
ATOM 750 N N . ASP A 1 95 ? -9.224 4.619 28.915 1.00 63.50 95 ASP A N 1
ATOM 751 C CA . ASP A 1 95 ? -8.572 5.854 29.381 1.00 63.50 95 ASP A CA 1
ATOM 752 C C . ASP A 1 95 ? -7.038 5.795 29.237 1.00 63.50 95 ASP A C 1
ATOM 754 O O . ASP A 1 95 ? -6.381 6.815 29.014 1.00 63.50 95 ASP A O 1
ATOM 758 N N . GLU A 1 96 ? -6.442 4.600 29.308 1.00 65.69 96 GLU A N 1
ATOM 759 C CA . GLU A 1 96 ? -5.004 4.412 29.075 1.00 65.69 96 GLU A CA 1
ATOM 760 C C . GLU A 1 96 ? -4.639 4.479 27.584 1.00 65.69 96 GLU A C 1
ATOM 762 O O . GLU A 1 96 ? -3.595 5.026 27.226 1.00 65.69 96 GLU A O 1
ATOM 767 N N . MET A 1 97 ? -5.506 3.986 26.694 1.00 69.12 97 MET A N 1
ATOM 768 C CA . MET A 1 97 ? -5.260 3.984 25.246 1.00 69.12 97 MET A CA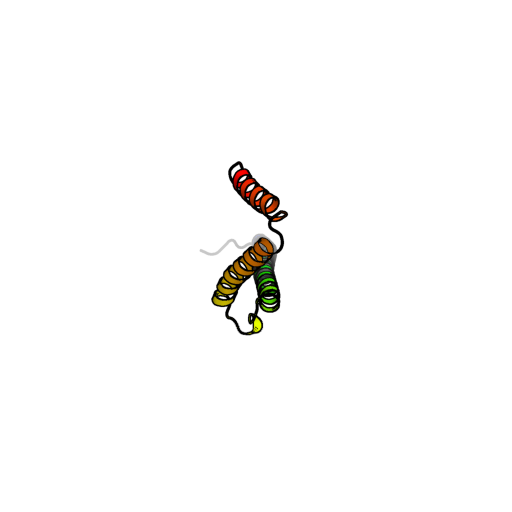 1
ATOM 769 C C . MET A 1 97 ? -5.396 5.383 24.630 1.00 69.12 97 MET A C 1
ATOM 771 O O . MET A 1 97 ? -4.565 5.765 23.804 1.00 69.12 97 MET A O 1
ATOM 775 N N . GLU A 1 98 ? -6.383 6.181 25.058 1.00 68.75 98 GLU A N 1
ATOM 776 C CA . GLU A 1 98 ? -6.484 7.591 24.645 1.00 68.75 98 GLU A CA 1
ATOM 777 C C . GLU A 1 98 ? -5.299 8.421 25.153 1.00 68.75 98 GLU A C 1
ATOM 779 O O . GLU A 1 98 ? -4.745 9.221 24.394 1.00 68.75 98 GLU A O 1
ATOM 784 N N . ARG A 1 99 ? -4.834 8.183 26.391 1.00 67.62 99 ARG A N 1
ATOM 785 C CA . ARG A 1 99 ? -3.610 8.815 26.913 1.00 67.62 99 ARG A CA 1
ATOM 786 C C . ARG A 1 99 ? -2.380 8.489 26.065 1.00 67.62 99 ARG A C 1
ATOM 788 O O . ARG A 1 99 ? -1.613 9.394 25.745 1.00 67.62 99 ARG A O 1
ATOM 795 N N . LEU A 1 100 ? -2.204 7.231 25.656 1.00 69.81 100 LEU A N 1
ATOM 796 C CA . LEU A 1 100 ? -1.060 6.811 24.837 1.00 69.81 100 LEU A CA 1
ATOM 797 C C . LEU A 1 100 ? -1.110 7.361 23.401 1.00 69.81 100 LEU A C 1
ATOM 799 O O . LEU A 1 100 ? -0.060 7.695 22.841 1.00 69.81 100 LEU A O 1
ATOM 803 N N . LEU A 1 101 ? -2.299 7.505 22.806 1.00 69.56 101 LEU A N 1
ATOM 804 C CA . LEU A 1 101 ? -2.469 8.135 21.490 1.00 69.56 101 LEU A CA 1
ATOM 805 C C . LEU A 1 101 ? -2.183 9.645 21.530 1.00 69.56 101 LEU A C 1
ATOM 807 O O . LEU A 1 101 ? -1.470 10.153 20.661 1.00 69.56 101 LEU A O 1
ATOM 811 N N . LEU A 1 102 ? -2.664 10.350 22.559 1.00 66.88 102 LEU A N 1
ATOM 812 C CA . LEU A 1 102 ? -2.367 11.772 22.779 1.00 66.88 102 LEU A CA 1
ATOM 813 C C . LEU A 1 102 ? -0.871 12.013 23.026 1.00 66.88 102 LEU A C 1
ATOM 815 O O . LEU A 1 102 ? -0.291 12.957 22.485 1.00 66.88 102 LEU A O 1
ATOM 819 N N . GLU A 1 103 ? -0.214 11.133 23.779 1.00 71.56 103 GLU A N 1
ATOM 820 C CA . GLU A 1 103 ? 1.212 11.265 24.074 1.00 71.56 103 GLU A CA 1
ATOM 821 C C . GLU A 1 103 ? 2.111 10.939 22.869 1.00 71.56 103 GLU A C 1
ATOM 823 O O . GLU A 1 103 ? 3.135 11.594 22.652 1.00 71.56 103 GLU A O 1
ATOM 828 N N . SER A 1 104 ? 1.694 9.993 22.024 1.00 66.44 104 SER A N 1
ATOM 829 C CA . SER A 1 104 ? 2.379 9.683 20.762 1.00 66.44 104 SER A CA 1
ATOM 830 C C . SER A 1 104 ? 2.258 10.821 19.740 1.00 66.44 104 SER A C 1
ATOM 832 O O . SER A 1 104 ? 3.207 11.085 19.002 1.00 66.44 104 SER A O 1
ATOM 834 N N . SER A 1 105 ? 1.127 11.538 19.722 1.00 65.06 105 SER A N 1
ATOM 835 C CA . SER A 1 105 ? 0.927 12.711 18.859 1.00 65.06 105 SER A CA 1
ATOM 836 C C . SER A 1 105 ? 1.737 13.934 19.308 1.00 65.06 105 SER A C 1
ATOM 838 O O . SER A 1 105 ? 2.089 14.763 18.472 1.00 65.06 105 SER A O 1
ATOM 840 N N . SER A 1 106 ? 2.052 14.049 20.603 1.00 62.09 106 SER A N 1
ATOM 841 C CA . SER A 1 106 ? 2.867 15.145 21.149 1.00 62.09 106 SER A CA 1
ATOM 842 C C . SER A 1 106 ? 4.366 14.948 20.865 1.00 62.09 106 SER A C 1
ATOM 844 O O . SER A 1 106 ? 5.055 15.873 20.441 1.00 62.09 106 SER A O 1
ATOM 846 N N . LYS A 1 107 ? 4.865 13.707 20.972 1.00 61.06 107 LYS A N 1
ATOM 847 C CA . LYS A 1 107 ? 6.272 13.347 20.685 1.00 61.06 107 LYS A CA 1
ATOM 848 C C . LYS A 1 107 ? 6.664 13.411 19.201 1.00 61.06 107 LYS A C 1
ATOM 850 O O . LYS A 1 107 ? 7.847 13.359 18.881 1.00 61.06 107 LYS A O 1
ATOM 855 N N . GLY A 1 108 ? 5.699 13.539 18.289 1.00 56.28 108 GLY A N 1
ATOM 856 C CA . GLY A 1 108 ? 5.942 13.650 16.847 1.00 56.28 108 GLY A CA 1
ATOM 857 C C . GLY A 1 108 ? 6.354 15.043 16.347 1.00 56.28 108 GLY A C 1
ATOM 858 O O . GLY A 1 108 ? 6.698 15.157 15.175 1.00 56.28 108 GLY A O 1
ATOM 859 N N . MET A 1 109 ? 6.321 16.086 17.190 1.00 54.94 109 MET A N 1
ATOM 860 C CA . MET A 1 109 ? 6.664 17.469 16.801 1.00 54.94 109 MET A CA 1
ATOM 861 C C . MET A 1 109 ? 8.040 17.960 17.295 1.00 54.94 109 MET A C 1
ATOM 863 O O . MET A 1 109 ? 8.382 19.115 17.057 1.00 54.94 109 MET A O 1
ATOM 867 N N . GLU A 1 110 ? 8.837 17.113 17.955 1.00 51.50 110 GLU A N 1
ATOM 868 C CA . GLU A 1 110 ? 10.161 17.486 18.496 1.00 51.50 110 GLU A CA 1
ATOM 869 C C . GLU A 1 110 ? 11.370 16.964 17.683 1.00 51.50 110 GLU A C 1
ATOM 871 O O . GLU A 1 110 ? 12.495 17.036 18.174 1.00 51.50 110 GLU A O 1
ATOM 876 N N . ASN A 1 111 ? 11.188 16.475 16.445 1.00 45.91 111 ASN A N 1
ATOM 877 C CA . ASN A 1 111 ? 12.297 16.035 15.571 1.00 45.91 111 ASN A CA 1
ATOM 878 C C . ASN A 1 111 ? 12.396 16.828 14.265 1.00 45.91 111 ASN A C 1
ATOM 880 O O . ASN A 1 111 ? 11.355 16.972 13.586 1.00 45.91 111 ASN A O 1
#